Protein AF-A0A935VR56-F1 (afdb_monomer)

Solvent-accessible surface area (backbone atoms only — not comparable to full-atom values): 8494 Å² total; per-residue (Å²): 95,47,77,92,71,52,58,68,60,47,27,50,52,53,47,52,54,52,72,74,42,63,73,90,48,44,64,58,44,40,49,33,45,74,70,77,41,80,40,77,98,46,52,72,66,38,47,79,63,68,95,49,97,62,69,69,60,57,49,73,29,45,48,66,49,43,53,52,47,36,73,72,64,34,65,69,50,54,50,45,51,50,40,39,74,72,67,76,37,53,71,70,56,44,54,53,42,49,79,73,46,59,79,55,66,84,42,87,77,49,51,58,53,49,54,52,48,50,53,44,58,72,66,50,59,69,90,74,39,70,68,50,58,50,52,56,51,57,65,60,73,78,113

Mean predicted aligned error: 12.85 Å

Foldseek 3Di:
DDPDDALVRLLVVVVVLLVVDDLVCLLVQLLCLVVLHHDPSCPVSDDPCRPPPDCPSSCSSNVVSNVVNCVVQNPLVSVLCNCVVVVVDHNVVSVVCVVPPVVVVPDPVVVVVVVVVVVVVVVPPVVPDVVVVVVVVVVVVVD

Structure (mmCIF, N/CA/C/O backbone):
data_AF-A0A935VR56-F1
#
_entry.id   AF-A0A935VR56-F1
#
loop_
_atom_site.group_PDB
_atom_site.id
_atom_site.type_symbol
_atom_site.label_atom_id
_atom_site.label_alt_id
_atom_site.label_comp_id
_atom_site.label_asym_id
_atom_site.label_entity_id
_atom_site.label_seq_id
_atom_site.pdbx_PDB_ins_code
_atom_site.Cartn_x
_atom_site.Cartn_y
_atom_site.Cartn_z
_atom_site.occupancy
_atom_site.B_iso_or_equiv
_atom_site.auth_seq_id
_atom_site.auth_comp_id
_atom_site.auth_asym_id
_atom_site.auth_atom_id
_atom_site.pdbx_PDB_model_num
ATOM 1 N N . MET A 1 1 ? -9.913 9.584 14.867 1.00 59.09 1 MET A N 1
ATOM 2 C CA . MET A 1 1 ? -9.038 8.976 15.893 1.00 59.09 1 MET A CA 1
ATOM 3 C C . MET A 1 1 ? -9.850 7.986 16.699 1.00 59.09 1 MET A C 1
ATOM 5 O O . MET A 1 1 ? -10.836 8.403 17.299 1.00 59.09 1 MET A O 1
ATOM 9 N N . ILE A 1 2 ? -9.457 6.713 16.710 1.00 65.69 2 ILE A N 1
ATOM 10 C CA . ILE A 1 2 ? -10.173 5.670 17.461 1.00 65.69 2 ILE A CA 1
ATOM 11 C C . ILE A 1 2 ? -9.496 5.420 18.810 1.00 65.69 2 ILE A C 1
ATOM 13 O O . ILE A 1 2 ? -8.267 5.468 18.913 1.00 65.69 2 ILE A O 1
ATOM 17 N N . ASP A 1 3 ? -10.311 5.168 19.832 1.00 63.03 3 ASP A N 1
ATOM 18 C CA . ASP A 1 3 ? -9.884 4.736 21.159 1.00 63.03 3 ASP A CA 1
ATOM 19 C C . ASP A 1 3 ? -10.364 3.303 21.428 1.00 63.03 3 ASP A C 1
ATOM 21 O O . ASP A 1 3 ? -11.422 2.905 20.942 1.00 63.03 3 ASP A O 1
ATOM 25 N N . GLY A 1 4 ? -9.588 2.529 22.184 1.00 64.19 4 GLY A N 1
ATOM 26 C CA . GLY A 1 4 ? -10.009 1.215 22.688 1.00 64.19 4 GLY A CA 1
ATOM 27 C C . GLY A 1 4 ? -9.990 0.022 21.720 1.00 64.19 4 GLY A C 1
ATOM 28 O O . GLY A 1 4 ? -10.276 -1.079 22.174 1.00 64.19 4 GLY A O 1
ATOM 29 N N . LEU A 1 5 ? -9.629 0.180 20.439 1.00 73.06 5 LEU A N 1
ATOM 30 C CA . LEU A 1 5 ? -9.412 -0.977 19.554 1.00 73.06 5 LEU A CA 1
ATOM 31 C C . LEU A 1 5 ? -8.037 -1.599 19.789 1.00 73.06 5 LEU A C 1
ATOM 33 O O . LEU A 1 5 ? -7.023 -0.893 19.835 1.00 73.06 5 LEU A O 1
ATOM 37 N N . ASN A 1 6 ? -7.997 -2.927 19.863 1.00 85.94 6 ASN A N 1
ATOM 38 C CA . ASN A 1 6 ? -6.730 -3.649 19.800 1.00 85.94 6 ASN A CA 1
ATOM 39 C C . ASN A 1 6 ? -6.200 -3.708 18.346 1.00 85.94 6 ASN A C 1
ATOM 41 O O . ASN A 1 6 ? -6.922 -3.424 17.386 1.00 85.94 6 ASN A O 1
ATOM 45 N N . ASN A 1 7 ? -4.924 -4.071 18.174 1.00 86.38 7 ASN A N 1
ATOM 46 C CA . ASN A 1 7 ? -4.270 -4.091 16.857 1.00 86.38 7 ASN A CA 1
ATOM 47 C C . ASN A 1 7 ? -4.979 -5.019 15.856 1.00 86.38 7 ASN A C 1
ATOM 49 O O . ASN A 1 7 ? -5.089 -4.684 14.677 1.00 86.38 7 ASN A O 1
ATOM 53 N N . PHE A 1 8 ? -5.496 -6.156 16.325 1.00 89.44 8 PHE A N 1
ATOM 54 C CA . PHE A 1 8 ? -6.194 -7.127 15.486 1.00 89.44 8 PHE A CA 1
ATOM 55 C C . PHE A 1 8 ? -7.511 -6.566 14.934 1.00 89.44 8 PHE A C 1
ATOM 57 O O . PHE A 1 8 ? -7.767 -6.638 13.732 1.00 89.44 8 PHE A O 1
ATOM 64 N N . GLU A 1 9 ? -8.330 -5.950 15.787 1.00 92.00 9 GLU A N 1
ATOM 65 C CA . GLU A 1 9 ? -9.594 -5.330 15.376 1.00 92.00 9 GLU A CA 1
ATOM 66 C C . GLU A 1 9 ? -9.370 -4.163 14.418 1.00 92.00 9 GLU A C 1
ATOM 68 O O . GLU A 1 9 ? -10.107 -4.011 13.441 1.00 92.00 9 GLU A O 1
ATOM 73 N N . LEU A 1 10 ? -8.344 -3.348 14.677 1.00 90.94 10 LEU A N 1
ATOM 74 C CA . LEU A 1 10 ? -7.965 -2.269 13.776 1.00 90.94 10 LEU A CA 1
ATOM 75 C C . LEU A 1 10 ? -7.556 -2.826 12.409 1.00 90.94 10 LEU A C 1
ATOM 77 O O . LEU A 1 10 ? -8.097 -2.389 11.397 1.00 90.94 10 LEU A O 1
ATOM 81 N N . SER A 1 11 ? -6.667 -3.821 12.374 1.00 92.44 11 SER A N 1
ATOM 82 C CA . SER A 1 11 ? -6.229 -4.448 11.123 1.00 92.44 11 SER A CA 1
ATOM 83 C C . SER A 1 11 ? -7.403 -5.031 10.330 1.00 92.44 11 SER A C 1
ATOM 85 O O . SER A 1 11 ? -7.511 -4.799 9.126 1.00 92.44 11 SER A O 1
ATOM 87 N N . LYS A 1 12 ? -8.358 -5.690 11.004 1.00 94.69 12 LYS A N 1
ATOM 88 C CA . LYS A 1 12 ? -9.586 -6.194 10.372 1.00 94.69 12 LYS A CA 1
ATOM 89 C C . LYS A 1 12 ? -10.399 -5.074 9.715 1.00 94.69 12 LYS A C 1
ATOM 91 O O . LYS A 1 12 ? -10.775 -5.210 8.555 1.00 94.69 12 LYS A O 1
ATOM 96 N N . LYS A 1 13 ? -10.620 -3.954 10.412 1.00 95.25 13 LYS A N 1
ATOM 97 C CA . LYS A 1 13 ? -11.353 -2.801 9.857 1.00 95.25 13 LYS A CA 1
ATOM 98 C C . LYS A 1 13 ? -10.633 -2.162 8.671 1.00 95.25 13 LYS A C 1
ATOM 100 O O . LYS A 1 13 ? -11.275 -1.793 7.690 1.00 95.25 13 LYS A O 1
ATOM 105 N N . LEU A 1 14 ? -9.305 -2.041 8.739 1.00 94.81 14 LEU A N 1
ATOM 106 C CA . LEU A 1 14 ? -8.509 -1.553 7.611 1.00 94.81 14 LEU A CA 1
ATOM 107 C C . LEU A 1 14 ? -8.627 -2.508 6.409 1.00 94.81 14 LEU A C 1
ATOM 109 O O . LEU A 1 14 ? -8.812 -2.066 5.280 1.00 94.81 14 LEU A O 1
ATOM 113 N N . MET A 1 15 ? -8.589 -3.820 6.640 1.00 96.38 15 MET A N 1
ATOM 114 C CA . MET A 1 15 ? -8.774 -4.826 5.592 1.00 96.38 15 MET A CA 1
ATOM 115 C C . MET A 1 15 ? -10.170 -4.786 4.958 1.00 96.38 15 MET A C 1
ATOM 117 O O . MET A 1 15 ? -10.290 -4.892 3.739 1.00 96.38 15 MET A O 1
ATOM 121 N N . GLU A 1 16 ? -11.224 -4.610 5.755 1.00 96.88 16 GLU A N 1
ATOM 122 C CA . GLU A 1 16 ? -12.595 -4.423 5.260 1.00 96.88 16 GLU A CA 1
ATOM 123 C C . GLU A 1 16 ? -12.685 -3.181 4.362 1.00 96.88 16 GLU A C 1
ATOM 125 O O . GLU A 1 16 ? -13.090 -3.290 3.204 1.00 96.88 16 GLU A O 1
ATOM 130 N N . ARG A 1 17 ? -12.180 -2.031 4.831 1.00 95.88 17 ARG A N 1
ATOM 131 C CA . ARG A 1 17 ? -12.165 -0.783 4.051 1.00 95.88 17 ARG A CA 1
ATOM 132 C C . ARG A 1 17 ? -11.321 -0.893 2.776 1.00 95.88 17 ARG A C 1
ATOM 134 O O . ARG A 1 17 ? -11.691 -0.323 1.749 1.00 95.88 17 ARG A O 1
ATOM 141 N N . LEU A 1 18 ? -10.208 -1.633 2.801 1.00 96.69 18 LEU A N 1
ATOM 142 C CA . LEU A 1 18 ? -9.428 -1.928 1.594 1.00 96.69 18 LEU A CA 1
ATOM 143 C C . LEU A 1 18 ? -10.285 -2.680 0.566 1.00 96.69 18 LEU A C 1
ATOM 145 O O . LEU A 1 18 ? -10.317 -2.285 -0.597 1.00 96.69 18 LEU A O 1
ATOM 149 N N . ASN A 1 19 ? -11.003 -3.722 0.995 1.00 96.12 19 ASN A N 1
ATOM 150 C CA . ASN A 1 19 ? -11.846 -4.537 0.115 1.00 96.12 19 ASN A CA 1
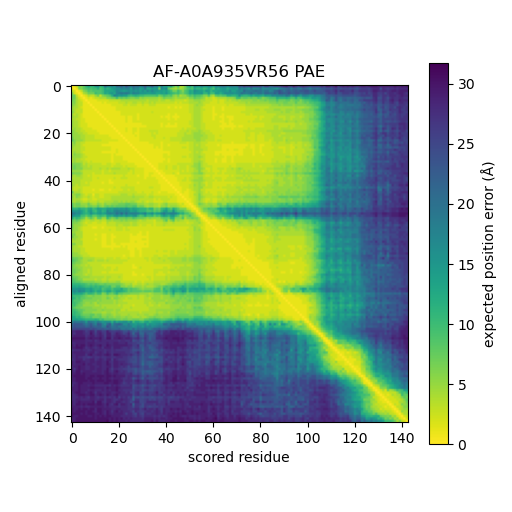ATOM 151 C C . ASN A 1 19 ? -13.041 -3.762 -0.470 1.00 96.12 19 ASN A C 1
ATOM 153 O O . ASN A 1 19 ? -13.485 -4.076 -1.572 1.00 96.12 19 ASN A O 1
ATOM 157 N N . GLU A 1 20 ? -13.536 -2.744 0.234 1.00 96.81 20 GLU A N 1
ATOM 158 C CA . GLU A 1 20 ? -14.564 -1.814 -0.258 1.00 96.81 20 GLU A CA 1
ATOM 159 C C . GLU A 1 20 ? -14.001 -0.754 -1.220 1.00 96.81 20 GLU A C 1
ATOM 161 O O . GLU A 1 20 ? -14.733 -0.159 -2.015 1.00 96.81 20 GLU A O 1
ATOM 166 N N . THR A 1 21 ? -12.692 -0.500 -1.164 1.00 93.94 21 THR A N 1
ATOM 167 C CA . THR A 1 21 ? -12.026 0.488 -2.013 1.00 93.94 21 THR A CA 1
ATOM 168 C C . THR A 1 21 ? -11.758 -0.086 -3.404 1.00 93.94 21 THR A C 1
ATOM 170 O O . THR A 1 21 ? -11.370 -1.244 -3.561 1.00 93.94 21 THR A O 1
ATOM 173 N N . LYS A 1 22 ? -11.894 0.750 -4.444 1.00 91.31 22 LYS A N 1
ATOM 174 C CA . LYS A 1 22 ? -11.538 0.382 -5.823 1.00 91.31 22 LYS A CA 1
ATOM 175 C C . LYS A 1 22 ? -10.106 -0.158 -5.892 1.00 91.31 22 LYS A C 1
ATOM 177 O O . LYS A 1 22 ? -9.177 0.489 -5.412 1.00 91.31 22 LYS A O 1
ATOM 182 N N . LYS A 1 23 ? -9.922 -1.295 -6.572 1.00 92.56 23 LYS A N 1
ATOM 183 C CA . LYS A 1 23 ? -8.608 -1.946 -6.735 1.00 92.56 23 LYS A CA 1
ATOM 184 C C . LYS A 1 23 ? -7.525 -1.027 -7.311 1.00 92.56 23 LYS A C 1
ATOM 186 O O . LYS A 1 23 ? -6.368 -1.172 -6.938 1.00 92.56 23 LYS A O 1
ATOM 191 N N . SER A 1 24 ? -7.888 -0.060 -8.160 1.00 90.75 24 SER A N 1
ATOM 192 C CA . SER A 1 24 ? -6.951 0.931 -8.718 1.00 90.75 24 SER A CA 1
ATOM 193 C C . SER A 1 24 ? -6.213 1.752 -7.652 1.00 90.75 24 SER A C 1
ATOM 195 O O . SER A 1 24 ? -5.128 2.254 -7.911 1.00 90.75 24 SER A O 1
ATOM 197 N N . GLU A 1 25 ? -6.773 1.867 -6.446 1.00 92.00 25 GLU A N 1
ATOM 198 C CA . GLU A 1 25 ? -6.188 2.637 -5.345 1.00 92.00 25 GLU A CA 1
ATOM 199 C C . GLU A 1 25 ? -5.275 1.807 -4.438 1.00 92.00 25 GLU A C 1
ATOM 201 O O . GLU A 1 25 ? -4.577 2.362 -3.589 1.00 92.00 25 GLU A O 1
ATOM 206 N N . TRP A 1 26 ? -5.280 0.481 -4.572 1.00 93.06 26 TRP A N 1
ATOM 207 C CA . TRP A 1 26 ? -4.655 -0.411 -3.594 1.00 93.06 26 TRP A CA 1
ATOM 208 C C . TRP A 1 26 ? -3.135 -0.256 -3.531 1.00 93.06 26 TRP A C 1
ATOM 210 O O . TRP A 1 26 ? -2.582 -0.230 -2.434 1.00 93.06 26 TRP A O 1
ATOM 220 N N . LEU A 1 27 ? -2.464 -0.096 -4.676 1.00 89.12 27 LEU A N 1
ATOM 221 C CA . LEU A 1 27 ? -1.015 0.141 -4.723 1.00 89.12 27 LEU A CA 1
ATOM 222 C C . LEU A 1 27 ? -0.639 1.459 -4.036 1.00 89.12 27 LEU A C 1
ATOM 224 O O . LEU A 1 27 ? 0.311 1.497 -3.257 1.00 89.12 27 LEU A O 1
ATOM 228 N N . ARG A 1 28 ? -1.437 2.516 -4.242 1.00 91.06 28 ARG A N 1
ATOM 229 C CA . ARG A 1 28 ? -1.260 3.808 -3.568 1.00 91.06 28 ARG A CA 1
ATOM 230 C C . ARG A 1 28 ? -1.418 3.670 -2.057 1.00 91.06 28 ARG A C 1
ATOM 232 O O . ARG A 1 28 ? -0.561 4.133 -1.315 1.00 91.06 28 ARG A O 1
ATOM 239 N N . ILE A 1 29 ? -2.476 2.990 -1.615 1.00 92.44 29 ILE A N 1
ATOM 240 C CA . ILE A 1 29 ? -2.757 2.725 -0.196 1.00 92.44 29 ILE A CA 1
ATOM 241 C C . ILE A 1 29 ? -1.617 1.937 0.454 1.00 92.44 29 ILE A C 1
ATOM 243 O O . ILE A 1 29 ? -1.119 2.337 1.505 1.00 92.44 29 ILE A O 1
ATOM 247 N N . ALA A 1 30 ? -1.184 0.841 -0.173 1.00 91.25 30 ALA A N 1
ATOM 248 C CA . ALA A 1 30 ? -0.090 0.024 0.335 1.00 91.25 30 ALA A CA 1
ATOM 249 C C . ALA A 1 30 ? 1.221 0.813 0.398 1.00 91.25 30 ALA A C 1
ATOM 251 O O . ALA A 1 30 ? 1.924 0.722 1.398 1.00 91.25 30 ALA A O 1
ATOM 252 N N . ASN A 1 31 ? 1.525 1.622 -0.622 1.00 87.00 31 ASN A N 1
ATOM 253 C CA . ASN A 1 31 ? 2.712 2.472 -0.633 1.00 87.00 31 ASN A CA 1
ATOM 254 C C . ASN A 1 31 ? 2.686 3.512 0.500 1.00 87.00 31 ASN A C 1
ATOM 256 O O . ASN A 1 31 ? 3.689 3.677 1.185 1.00 87.00 31 ASN A O 1
ATOM 260 N N . THR A 1 32 ? 1.544 4.161 0.755 1.00 87.50 32 THR A N 1
ATOM 261 C CA . THR A 1 32 ? 1.392 5.099 1.881 1.00 87.50 32 THR A CA 1
ATOM 262 C C . THR A 1 32 ? 1.616 4.408 3.228 1.00 87.50 32 THR A C 1
ATOM 264 O O . THR A 1 32 ? 2.404 4.894 4.037 1.00 87.50 32 THR A O 1
ATOM 267 N N . PHE A 1 33 ? 1.004 3.239 3.452 1.00 87.88 33 PHE A N 1
ATOM 268 C CA . PHE A 1 33 ? 1.242 2.470 4.678 1.00 87.88 33 PHE A CA 1
ATOM 269 C C . PHE A 1 33 ? 2.702 2.024 4.819 1.00 87.88 33 PHE A C 1
ATOM 271 O O . PHE A 1 33 ? 3.256 2.102 5.913 1.00 87.88 33 PHE A O 1
ATOM 278 N N . ASN A 1 34 ? 3.341 1.600 3.726 1.00 83.25 34 ASN A N 1
ATOM 279 C CA . ASN A 1 34 ? 4.745 1.188 3.718 1.00 83.25 34 ASN A CA 1
ATOM 280 C C . ASN A 1 34 ? 5.710 2.356 4.012 1.00 83.25 34 ASN A C 1
ATOM 282 O O . ASN A 1 34 ? 6.804 2.139 4.524 1.00 83.25 34 ASN A O 1
ATOM 286 N N . SER A 1 35 ? 5.280 3.594 3.754 1.00 80.12 35 SER A N 1
ATOM 287 C CA . SER A 1 35 ? 5.964 4.827 4.168 1.00 80.12 35 SER A CA 1
ATOM 288 C C . SER A 1 35 ? 5.646 5.255 5.609 1.00 80.12 35 SER A C 1
ATOM 290 O O . SER A 1 35 ? 6.005 6.359 6.008 1.00 80.12 35 SER A O 1
ATOM 292 N N . TRP A 1 36 ? 4.985 4.404 6.405 1.00 80.62 36 TRP A N 1
ATOM 293 C CA . TRP A 1 36 ? 4.541 4.685 7.781 1.00 80.62 36 TRP A CA 1
ATOM 294 C C . TRP A 1 36 ? 3.531 5.834 7.905 1.00 80.62 36 TRP A C 1
ATOM 296 O O . TRP A 1 36 ? 3.307 6.387 8.987 1.00 80.62 36 TRP A O 1
ATOM 306 N N . GLU A 1 37 ? 2.861 6.156 6.805 1.00 84.00 37 GLU A N 1
ATOM 307 C CA . GLU A 1 37 ? 1.800 7.148 6.744 1.00 84.00 37 GLU A CA 1
ATOM 308 C C . GLU A 1 37 ? 0.426 6.467 6.746 1.00 84.00 37 GLU A C 1
ATOM 310 O O . GLU A 1 37 ? 0.283 5.280 6.448 1.00 84.00 37 GLU A O 1
ATOM 315 N N . PHE A 1 38 ? -0.615 7.226 7.087 1.00 82.44 38 PHE A N 1
ATOM 316 C CA . PHE A 1 38 ? -1.991 6.766 6.919 1.00 82.44 38 PHE A CA 1
ATOM 317 C C . PHE A 1 38 ? -2.538 7.281 5.585 1.00 82.44 38 PHE A C 1
ATOM 319 O O . PHE A 1 38 ? -2.382 8.464 5.294 1.00 82.44 38 PHE A O 1
ATOM 326 N N . PRO A 1 39 ? -3.212 6.460 4.767 1.00 86.81 39 PRO A N 1
ATOM 327 C CA . PRO A 1 39 ? -3.909 6.958 3.591 1.00 86.81 39 PRO A CA 1
ATOM 328 C C . PRO A 1 39 ? -5.164 7.747 3.984 1.00 86.81 39 PRO A C 1
ATOM 330 O O . PRO A 1 39 ? -5.880 7.378 4.916 1.00 86.81 39 PRO A O 1
ATOM 333 N N . ILE A 1 40 ? -5.470 8.804 3.224 1.00 85.00 40 ILE A N 1
ATOM 334 C CA . ILE A 1 40 ? -6.598 9.724 3.480 1.00 85.00 40 ILE A CA 1
ATOM 335 C C . ILE A 1 40 ? -7.933 8.982 3.638 1.00 85.00 40 ILE A C 1
ATOM 337 O O . ILE A 1 40 ? -8.725 9.308 4.520 1.00 85.00 40 ILE A O 1
ATOM 341 N N . SER A 1 41 ? -8.170 7.942 2.834 1.00 84.31 41 SER A N 1
ATOM 342 C CA . SER A 1 41 ? -9.387 7.115 2.887 1.00 84.31 41 SER A CA 1
ATOM 343 C C . SER A 1 41 ? -9.555 6.297 4.179 1.00 84.31 41 SER A C 1
ATOM 345 O O . SER A 1 41 ? -10.593 5.658 4.361 1.00 84.31 41 SER A O 1
ATOM 347 N N . PHE A 1 42 ? -8.556 6.325 5.066 1.00 89.12 42 PHE A N 1
ATOM 348 C CA . PHE A 1 42 ? -8.510 5.624 6.349 1.00 89.12 42 PHE A CA 1
ATOM 349 C C . PHE A 1 42 ? -8.308 6.582 7.535 1.00 89.12 42 PHE A C 1
ATOM 351 O O . PHE A 1 42 ? -8.048 6.127 8.649 1.00 89.12 42 PHE A O 1
ATOM 358 N N . TYR A 1 43 ? -8.396 7.905 7.341 1.00 88.12 43 TYR A N 1
ATOM 359 C CA . TYR A 1 43 ? -8.152 8.887 8.410 1.00 88.12 43 TYR A CA 1
ATOM 360 C C . TYR A 1 43 ? -9.102 8.747 9.609 1.00 88.12 43 TYR A C 1
ATOM 362 O O . TYR A 1 43 ? -8.718 9.031 10.750 1.00 88.12 43 TYR A O 1
ATOM 370 N N . ASP A 1 44 ? -10.320 8.248 9.386 1.00 84.12 44 ASP A N 1
ATOM 371 C CA . ASP A 1 44 ? -11.265 7.902 10.450 1.00 84.12 44 ASP A CA 1
ATOM 372 C C . ASP A 1 44 ? -10.723 6.797 11.370 1.00 84.12 44 ASP A C 1
ATOM 374 O O . ASP A 1 44 ? -11.017 6.793 12.570 1.00 84.12 44 ASP A O 1
ATOM 378 N N . LEU A 1 45 ? -9.859 5.930 10.834 1.00 87.62 45 LEU A N 1
ATOM 379 C CA . LEU A 1 45 ? -9.304 4.757 11.497 1.00 87.62 45 LEU A CA 1
ATOM 380 C C . LEU A 1 45 ? -7.928 4.977 12.146 1.00 87.62 45 LEU A C 1
ATOM 382 O O . LEU A 1 45 ? -7.384 4.044 12.733 1.00 87.62 45 LEU A O 1
ATOM 386 N N . ILE A 1 46 ? -7.372 6.195 12.106 1.00 88.00 46 ILE A N 1
ATOM 387 C CA . ILE A 1 46 ? -6.065 6.485 12.719 1.00 88.00 46 ILE A CA 1
ATOM 388 C C . ILE A 1 46 ? -6.120 6.213 14.235 1.00 88.00 46 ILE A C 1
ATOM 390 O O . ILE A 1 46 ? -6.918 6.849 14.945 1.00 88.00 46 ILE A O 1
ATOM 394 N N . PRO A 1 47 ? -5.274 5.315 14.775 1.00 84.12 47 PRO A N 1
ATOM 395 C CA . PRO A 1 47 ? -5.215 5.081 16.210 1.00 84.12 47 PRO A CA 1
ATOM 396 C C . PRO A 1 47 ? -4.458 6.209 16.922 1.00 84.12 47 PRO A C 1
ATOM 398 O O . PRO A 1 47 ? -3.490 6.757 16.399 1.00 84.12 47 PRO A O 1
ATOM 401 N N . LYS A 1 48 ? -4.832 6.518 18.171 1.00 83.50 48 LYS A N 1
ATOM 402 C CA . LYS A 1 48 ? -4.180 7.568 18.993 1.00 83.50 48 LYS A CA 1
ATOM 403 C C . LYS A 1 48 ? -2.681 7.349 19.245 1.00 83.50 48 LYS A C 1
ATOM 405 O O . LYS A 1 48 ? -2.003 8.249 19.748 1.00 83.50 48 LYS A O 1
ATOM 410 N N . TRP A 1 49 ? -2.183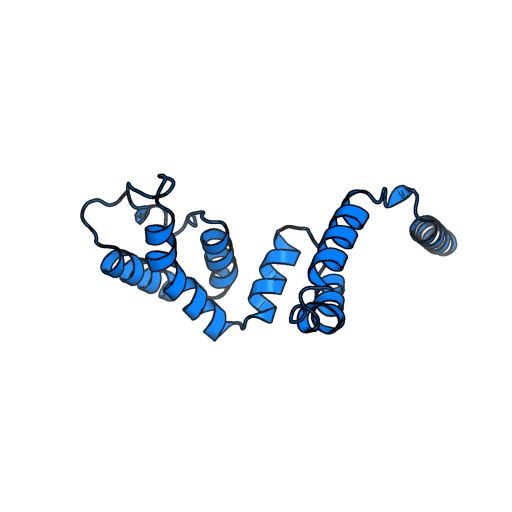 6.138 19.013 1.00 81.75 49 TRP A N 1
ATOM 411 C CA . TRP A 1 49 ? -0.774 5.788 19.160 1.00 81.75 49 TRP A CA 1
ATOM 412 C C . TRP A 1 49 ? 0.016 5.877 17.849 1.00 81.75 49 TRP A C 1
ATOM 414 O O . TRP A 1 49 ? 1.238 5.758 17.895 1.00 81.75 49 TRP A O 1
ATOM 424 N N . TRP A 1 50 ? -0.634 6.107 16.702 1.00 79.81 50 TRP A N 1
ATOM 425 C CA . TRP A 1 50 ? 0.064 6.274 15.427 1.00 79.81 50 TRP A CA 1
ATOM 426 C C . TRP A 1 50 ? 1.038 7.458 15.487 1.00 79.81 50 TRP A C 1
ATOM 428 O O . TRP A 1 50 ? 0.714 8.496 16.063 1.00 79.81 50 TRP A O 1
ATOM 438 N N . GLY A 1 51 ? 2.240 7.296 14.931 1.00 72.69 51 GLY A N 1
ATOM 439 C CA . GLY A 1 51 ? 3.298 8.315 14.973 1.00 72.69 51 GLY A CA 1
ATOM 440 C C . GLY A 1 51 ? 3.985 8.494 16.335 1.00 72.69 51 GLY A C 1
ATOM 441 O O . GLY A 1 51 ? 4.886 9.322 16.452 1.00 72.69 51 GLY A O 1
ATOM 442 N N . LYS A 1 52 ? 3.604 7.729 17.370 1.00 75.38 52 LYS A N 1
ATOM 443 C CA . LYS A 1 52 ? 4.317 7.719 18.657 1.00 75.38 52 LYS A CA 1
ATOM 444 C C . LYS A 1 52 ? 5.469 6.702 18.638 1.00 75.38 52 LYS A C 1
ATOM 446 O O . LYS A 1 52 ? 5.353 5.674 17.968 1.00 75.38 52 LYS A O 1
ATOM 451 N N . PRO A 1 53 ? 6.557 6.936 19.396 1.00 59.47 53 PRO A N 1
ATOM 452 C CA . PRO A 1 53 ? 7.662 5.984 19.515 1.00 59.47 53 PRO A CA 1
ATOM 453 C C . PRO A 1 53 ? 7.161 4.609 19.997 1.00 59.47 53 PRO A C 1
ATOM 455 O O . PRO A 1 53 ? 6.538 4.516 21.054 1.00 59.47 53 PRO A O 1
ATOM 458 N N . GLY A 1 54 ? 7.391 3.551 19.209 1.00 60.12 54 GLY A N 1
ATOM 459 C CA . GLY A 1 54 ? 6.879 2.197 19.487 1.00 60.12 54 GLY A CA 1
ATOM 460 C C . GLY A 1 54 ? 6.522 1.385 18.234 1.00 60.12 54 GLY A C 1
ATOM 461 O O . GLY A 1 54 ? 5.458 0.769 18.182 1.00 60.12 54 GLY A O 1
ATOM 462 N N . MET A 1 55 ? 7.405 1.405 17.227 1.00 54.81 55 MET A N 1
ATOM 463 C CA . MET A 1 55 ? 7.160 1.012 15.824 1.00 54.81 55 MET A CA 1
ATOM 464 C C . MET A 1 55 ? 6.597 -0.405 15.595 1.00 54.81 55 MET A C 1
ATOM 466 O O . MET A 1 55 ? 5.962 -0.644 14.570 1.00 54.81 55 MET A O 1
ATOM 470 N N . ASN A 1 56 ? 6.728 -1.326 16.555 1.00 63.84 56 ASN A N 1
ATOM 471 C CA . ASN A 1 56 ? 6.252 -2.708 16.402 1.00 63.84 56 ASN A CA 1
ATOM 472 C C . ASN A 1 56 ? 4.725 -2.805 16.222 1.00 63.84 56 ASN A C 1
ATOM 474 O O . ASN A 1 56 ? 4.251 -3.637 15.454 1.00 63.84 56 ASN A O 1
ATOM 478 N N . LYS A 1 57 ? 3.951 -1.911 16.855 1.00 72.31 57 LYS A N 1
ATOM 479 C CA . LYS A 1 57 ? 2.477 -1.941 16.780 1.00 72.31 57 LYS A CA 1
ATOM 480 C C . LYS A 1 57 ? 1.936 -1.532 15.412 1.00 72.31 57 LYS A C 1
ATOM 482 O O . LYS A 1 57 ? 0.893 -2.022 14.997 1.00 72.31 57 LYS A O 1
ATOM 487 N N . ALA A 1 58 ? 2.629 -0.626 14.721 1.00 76.81 58 ALA A N 1
ATOM 488 C CA . ALA A 1 58 ? 2.212 -0.169 13.401 1.00 76.81 58 ALA A CA 1
ATOM 489 C C . ALA A 1 58 ? 2.368 -1.288 12.362 1.00 76.81 58 ALA A C 1
ATOM 491 O O . ALA A 1 58 ? 1.445 -1.513 11.585 1.00 76.81 58 ALA A O 1
ATOM 492 N N . SER A 1 59 ? 3.483 -2.029 12.422 1.00 83.25 59 SER A N 1
ATOM 493 C CA . SER A 1 59 ? 3.762 -3.163 11.532 1.00 83.25 59 SER A CA 1
ATOM 494 C C . SER A 1 59 ? 2.674 -4.239 11.619 1.00 83.25 59 SER A C 1
ATOM 496 O O . SER A 1 59 ? 2.050 -4.563 10.615 1.00 83.25 59 SER A O 1
ATOM 498 N N . GLU A 1 60 ? 2.337 -4.694 12.834 1.00 85.31 60 GLU A N 1
ATOM 499 C CA . GLU A 1 60 ? 1.284 -5.703 13.067 1.00 85.31 60 GLU A CA 1
ATOM 500 C C . GLU A 1 60 ? -0.067 -5.333 12.440 1.00 85.31 60 GLU A C 1
ATOM 502 O O . GLU A 1 60 ? -0.821 -6.200 11.998 1.00 85.31 60 GLU A O 1
ATOM 507 N N . VAL A 1 61 ? -0.381 -4.037 12.403 1.00 88.88 61 VAL A N 1
ATOM 508 C CA . VAL A 1 61 ? -1.642 -3.528 11.867 1.00 88.88 61 VAL A CA 1
ATOM 509 C C . VAL A 1 61 ? -1.628 -3.484 10.337 1.00 88.88 61 VAL A C 1
ATOM 511 O O . VAL A 1 61 ? -2.635 -3.848 9.721 1.00 88.88 61 VAL A O 1
ATOM 514 N N . ILE A 1 62 ? -0.517 -3.055 9.725 1.00 89.31 62 ILE A N 1
ATOM 515 C CA . ILE A 1 62 ? -0.431 -2.807 8.276 1.00 89.31 62 ILE A CA 1
ATOM 516 C C . ILE A 1 62 ? 0.060 -4.004 7.459 1.00 89.31 62 ILE A C 1
ATOM 518 O O . ILE A 1 62 ? -0.313 -4.111 6.291 1.00 89.31 62 ILE A O 1
ATOM 522 N N . THR A 1 63 ? 0.850 -4.920 8.031 1.00 91.06 63 THR A N 1
ATOM 523 C CA . THR A 1 63 ? 1.387 -6.087 7.307 1.00 91.06 63 THR A CA 1
ATOM 524 C C . THR A 1 63 ? 0.296 -6.891 6.590 1.00 91.06 63 THR A C 1
ATOM 526 O O . THR A 1 63 ? 0.462 -7.147 5.399 1.00 91.06 63 THR A O 1
ATOM 529 N N . PRO A 1 64 ? -0.869 -7.199 7.202 1.00 92.25 64 PRO A N 1
ATOM 530 C CA . PRO A 1 64 ? -1.935 -7.928 6.505 1.00 92.25 64 PRO A CA 1
ATOM 531 C C . PRO A 1 64 ? -2.465 -7.217 5.249 1.00 92.25 64 PRO A C 1
ATOM 533 O O . PRO A 1 64 ? -2.849 -7.871 4.276 1.00 92.25 64 PRO A O 1
ATOM 536 N N . ILE A 1 65 ? -2.463 -5.881 5.259 1.00 94.25 65 ILE A N 1
ATOM 537 C CA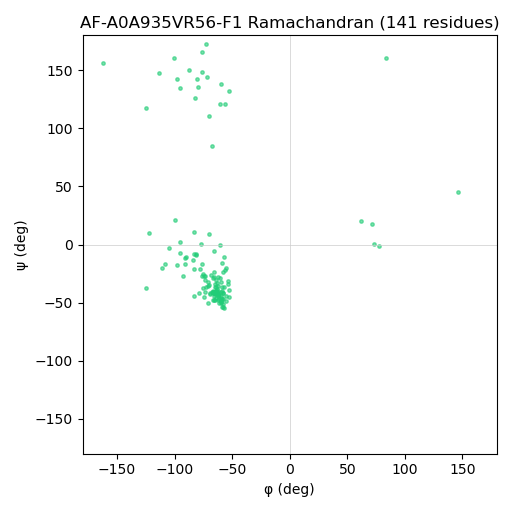 . ILE A 1 65 ? -2.885 -5.028 4.140 1.00 94.25 65 ILE A CA 1
ATOM 538 C C . ILE A 1 65 ? -1.849 -5.123 3.023 1.00 94.25 65 ILE A C 1
ATOM 540 O O . ILE A 1 65 ? -2.198 -5.416 1.879 1.00 94.25 65 ILE A O 1
ATOM 544 N N . ILE A 1 66 ? -0.571 -4.938 3.368 1.00 91.94 66 ILE A N 1
ATOM 545 C CA . ILE A 1 66 ? 0.554 -5.042 2.433 1.00 91.94 66 ILE A CA 1
ATOM 546 C C . ILE A 1 66 ? 0.567 -6.433 1.787 1.00 91.94 66 ILE A C 1
ATOM 548 O O . ILE A 1 66 ? 0.600 -6.534 0.563 1.00 91.94 66 ILE A O 1
ATOM 552 N N . ASP A 1 67 ? 0.416 -7.502 2.571 1.00 93.00 67 ASP A N 1
ATOM 553 C CA . ASP A 1 67 ? 0.382 -8.883 2.077 1.00 93.00 67 ASP A CA 1
ATOM 554 C C . ASP A 1 67 ? -0.830 -9.168 1.185 1.00 93.00 67 ASP A C 1
ATOM 556 O O . ASP A 1 67 ? -0.758 -9.959 0.238 1.00 93.00 67 ASP A O 1
ATOM 560 N N . ARG A 1 68 ? -1.983 -8.549 1.464 1.00 95.44 68 ARG A N 1
ATOM 561 C CA . ARG A 1 68 ? -3.157 -8.672 0.592 1.00 95.44 68 ARG A CA 1
ATOM 562 C C . ARG A 1 68 ? -2.905 -8.040 -0.771 1.00 95.44 68 ARG A C 1
ATOM 564 O O . ARG A 1 68 ? -3.270 -8.660 -1.772 1.00 95.44 68 ARG A O 1
ATOM 571 N N . VAL A 1 69 ? -2.300 -6.853 -0.802 1.00 91.00 69 VAL A N 1
ATOM 572 C CA . VAL A 1 69 ? -1.962 -6.137 -2.041 1.00 91.00 69 VAL A CA 1
ATOM 573 C C . VAL A 1 69 ? -0.839 -6.860 -2.789 1.00 91.00 69 VAL A C 1
ATOM 575 O O . VAL A 1 69 ? -0.967 -7.085 -3.990 1.00 91.00 69 VAL A O 1
ATOM 578 N N . LYS A 1 70 ? 0.188 -7.352 -2.084 1.00 90.88 70 LYS A N 1
ATOM 579 C CA . LYS A 1 70 ? 1.276 -8.164 -2.656 1.00 90.88 70 LYS A CA 1
ATOM 580 C C . LYS A 1 70 ? 0.755 -9.430 -3.331 1.00 90.88 70 LYS A C 1
ATOM 582 O O . LYS A 1 70 ? 1.203 -9.760 -4.421 1.00 9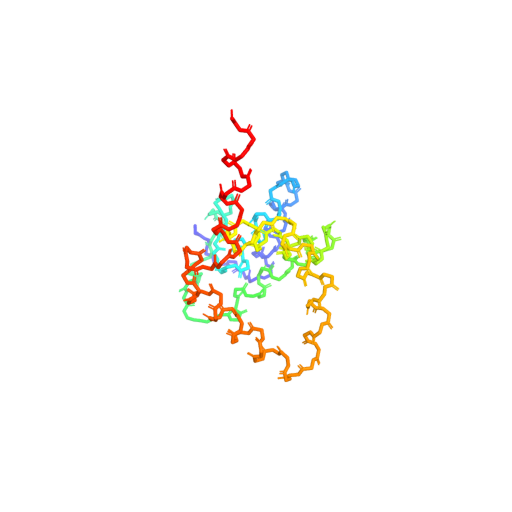0.88 70 LYS A O 1
ATOM 587 N N . ARG A 1 71 ? -0.220 -10.119 -2.729 1.00 92.94 71 ARG A N 1
ATOM 588 C CA . ARG A 1 71 ? -0.868 -11.289 -3.350 1.00 92.94 71 ARG A CA 1
ATOM 589 C C . ARG A 1 71 ? -1.691 -10.950 -4.592 1.00 92.94 71 ARG A C 1
ATOM 591 O O . ARG A 1 71 ? -1.859 -11.814 -5.440 1.00 92.94 71 ARG A O 1
ATOM 598 N N . GLU A 1 72 ? -2.230 -9.737 -4.677 1.00 92.38 72 GLU A N 1
ATOM 599 C CA . GLU A 1 72 ? -3.079 -9.313 -5.796 1.00 92.38 72 GLU A CA 1
ATOM 600 C C . GLU A 1 72 ? -2.259 -8.829 -7.002 1.00 92.38 72 GLU A C 1
ATOM 602 O O . GLU A 1 72 ? -2.570 -9.198 -8.128 1.00 92.38 72 GLU A O 1
ATOM 607 N N . PHE A 1 73 ? -1.220 -8.018 -6.772 1.00 87.38 73 PHE A N 1
ATOM 608 C CA . PHE A 1 73 ? -0.444 -7.362 -7.837 1.00 87.38 73 PHE A CA 1
ATOM 609 C C . PHE A 1 73 ? 0.965 -7.936 -8.026 1.00 87.38 73 PHE A C 1
ATOM 611 O O . PHE A 1 73 ? 1.590 -7.719 -9.060 1.00 87.38 73 PHE A O 1
ATOM 618 N N . GLY A 1 74 ? 1.477 -8.679 -7.045 1.00 84.50 74 GLY A N 1
ATOM 619 C CA . GLY A 1 74 ? 2.847 -9.177 -7.040 1.00 84.50 74 GLY A CA 1
ATOM 620 C C . GLY A 1 74 ? 3.867 -8.162 -6.517 1.00 84.50 74 GLY A C 1
ATOM 621 O O . GLY A 1 74 ? 3.650 -6.951 -6.480 1.00 84.50 74 GLY A O 1
ATOM 622 N N . GLU A 1 75 ? 5.024 -8.681 -6.107 1.00 83.00 75 GLU A N 1
ATOM 623 C CA . GLU A 1 75 ? 6.117 -7.889 -5.530 1.00 83.00 75 GLU A CA 1
ATOM 624 C C . GLU A 1 75 ? 6.732 -6.902 -6.524 1.00 83.00 75 GLU A C 1
ATOM 626 O O . GLU A 1 75 ? 6.956 -5.743 -6.178 1.00 83.00 75 GLU A O 1
ATOM 631 N N . LYS A 1 76 ? 6.946 -7.344 -7.774 1.00 83.88 76 LYS A N 1
ATOM 632 C CA . LYS A 1 76 ? 7.492 -6.505 -8.851 1.00 83.88 76 LYS A CA 1
ATOM 633 C C . LYS A 1 76 ? 6.647 -5.249 -9.046 1.00 83.88 76 LYS A C 1
ATOM 635 O O . LYS A 1 76 ? 7.195 -4.160 -9.136 1.00 83.88 76 LYS A O 1
ATOM 640 N N . GLU A 1 77 ? 5.324 -5.386 -9.051 1.00 86.94 77 GLU A N 1
ATOM 641 C CA . GLU A 1 77 ? 4.425 -4.263 -9.315 1.00 86.94 77 GLU A CA 1
ATOM 642 C C . GLU A 1 77 ? 4.355 -3.275 -8.148 1.00 86.94 77 GLU A C 1
ATOM 644 O O . GLU A 1 77 ? 4.335 -2.064 -8.357 1.00 86.94 77 GLU A O 1
ATOM 649 N N . MET A 1 78 ? 4.408 -3.768 -6.908 1.00 83.94 78 MET A N 1
ATOM 650 C CA . MET A 1 78 ? 4.526 -2.895 -5.737 1.00 83.94 78 MET A CA 1
ATOM 651 C C . MET A 1 78 ? 5.835 -2.098 -5.751 1.00 83.94 78 MET A C 1
ATOM 653 O O . MET A 1 78 ? 5.829 -0.896 -5.478 1.00 83.94 78 MET A O 1
ATOM 657 N N . LEU A 1 79 ? 6.949 -2.748 -6.106 1.00 84.25 79 LEU A N 1
ATOM 658 C CA . LEU A 1 79 ? 8.252 -2.096 -6.246 1.00 84.25 79 LEU A CA 1
ATOM 659 C C . LEU A 1 79 ? 8.267 -1.091 -7.401 1.00 84.25 79 LEU A C 1
ATOM 661 O O . LEU A 1 79 ? 8.799 0.008 -7.227 1.00 84.25 79 LEU A O 1
ATOM 665 N N . ARG A 1 80 ? 7.663 -1.433 -8.546 1.00 82.88 80 ARG A N 1
ATOM 666 C CA . ARG A 1 80 ? 7.502 -0.527 -9.690 1.00 82.88 80 ARG A CA 1
ATOM 667 C C . ARG A 1 80 ? 6.761 0.718 -9.254 1.00 82.88 80 ARG A C 1
ATOM 669 O O . ARG A 1 80 ? 7.277 1.822 -9.396 1.00 82.88 80 ARG A O 1
ATOM 676 N N . PHE A 1 81 ? 5.583 0.531 -8.660 1.00 85.19 81 PHE A N 1
ATOM 677 C CA . PHE A 1 81 ? 4.749 1.629 -8.205 1.00 85.19 81 PHE A CA 1
ATOM 678 C C . PHE A 1 81 ? 5.521 2.540 -7.250 1.00 85.19 81 PHE A C 1
ATOM 680 O O . PHE A 1 81 ? 5.553 3.747 -7.470 1.00 85.19 81 PHE A O 1
ATOM 687 N N . HIS A 1 82 ? 6.200 1.987 -6.241 1.00 83.38 82 HIS A N 1
ATOM 688 C CA . HIS A 1 82 ? 7.004 2.772 -5.303 1.00 83.38 82 HIS A CA 1
ATOM 689 C C . HIS A 1 82 ? 8.092 3.595 -6.008 1.00 83.38 82 HIS A C 1
ATOM 691 O O . HIS A 1 82 ? 8.159 4.810 -5.828 1.00 83.38 82 HIS A O 1
ATOM 697 N N . ASN A 1 83 ? 8.938 2.963 -6.822 1.00 78.94 83 ASN A N 1
ATOM 698 C CA . ASN A 1 83 ? 10.096 3.632 -7.423 1.00 78.94 83 ASN A CA 1
ATOM 699 C C . ASN A 1 83 ? 9.702 4.647 -8.504 1.00 78.94 83 ASN A C 1
ATOM 701 O O . ASN A 1 83 ? 10.306 5.717 -8.587 1.00 78.94 83 ASN A O 1
ATOM 705 N N . VAL A 1 84 ? 8.655 4.349 -9.275 1.00 77.75 84 VAL A N 1
ATOM 706 C CA . VAL A 1 84 ? 8.154 5.251 -10.315 1.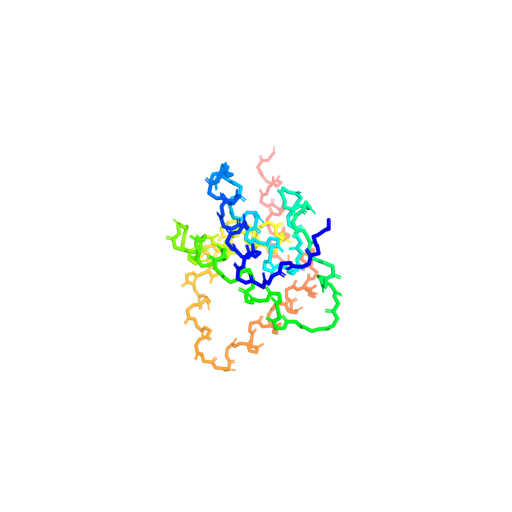00 77.75 84 VAL A CA 1
ATOM 707 C C . VAL A 1 84 ? 7.404 6.433 -9.706 1.00 77.75 84 VAL A C 1
ATOM 709 O O . VAL A 1 84 ? 7.652 7.579 -10.074 1.00 77.75 84 VAL A O 1
ATOM 712 N N . THR A 1 85 ? 6.527 6.205 -8.722 1.00 74.75 85 THR A N 1
ATOM 713 C CA . THR A 1 85 ? 5.740 7.301 -8.118 1.00 74.75 85 THR A CA 1
ATOM 714 C C . THR A 1 85 ? 6.551 8.202 -7.195 1.00 74.75 85 THR A C 1
ATOM 716 O O . THR A 1 85 ? 6.232 9.382 -7.074 1.00 74.75 85 THR A O 1
ATOM 719 N N . THR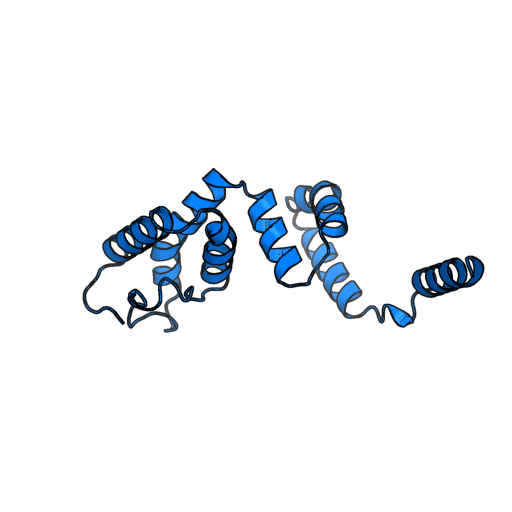 A 1 86 ? 7.621 7.693 -6.578 1.00 69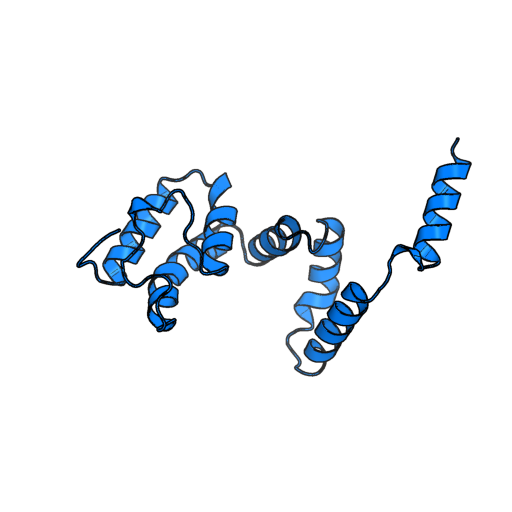.56 86 THR A N 1
ATOM 720 C CA . THR A 1 86 ? 8.565 8.526 -5.812 1.00 69.56 86 THR A CA 1
ATOM 721 C C . THR A 1 86 ? 9.532 9.309 -6.706 1.00 69.56 86 THR A C 1
ATOM 723 O O . THR A 1 86 ? 10.369 10.045 -6.189 1.00 69.56 86 THR A O 1
ATOM 726 N N . GLY A 1 87 ? 9.417 9.174 -8.035 1.00 65.31 87 GLY A N 1
ATOM 727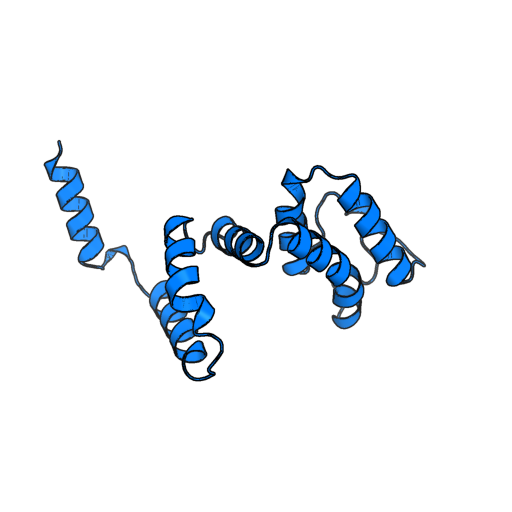 C CA . GLY A 1 87 ? 10.225 9.906 -9.011 1.00 65.31 87 GLY A CA 1
ATOM 728 C C . GLY A 1 87 ? 11.683 9.457 -9.070 1.00 65.31 87 GLY A C 1
ATOM 729 O O . GLY A 1 87 ? 12.523 10.198 -9.570 1.00 65.31 87 GLY A O 1
ATOM 730 N N . ARG A 1 88 ? 12.004 8.267 -8.545 1.00 70.50 88 ARG A N 1
ATOM 731 C CA . ARG A 1 88 ? 13.376 7.737 -8.543 1.00 70.50 88 ARG A CA 1
ATOM 732 C C . ARG A 1 88 ? 13.800 7.201 -9.905 1.00 70.50 88 ARG A C 1
ATOM 734 O O . ARG A 1 88 ? 14.994 7.162 -10.175 1.00 70.50 88 ARG A O 1
ATOM 741 N N . MET A 1 89 ? 12.840 6.748 -10.711 1.00 81.69 89 MET A N 1
ATOM 742 C CA . MET A 1 89 ? 13.071 6.188 -12.042 1.00 81.69 89 MET A CA 1
ATOM 743 C C . MET A 1 89 ? 11.778 6.166 -12.868 1.00 81.69 89 MET A C 1
ATOM 745 O O . MET A 1 89 ? 10.676 6.135 -12.324 1.00 81.69 89 MET A O 1
ATOM 749 N N . SER A 1 90 ? 11.907 6.159 -14.186 1.00 85.25 90 SER A N 1
ATOM 750 C CA . SER A 1 90 ? 10.854 5.859 -15.156 1.00 85.25 90 SER A CA 1
ATOM 751 C C . SER A 1 90 ? 10.510 4.361 -15.182 1.00 85.25 90 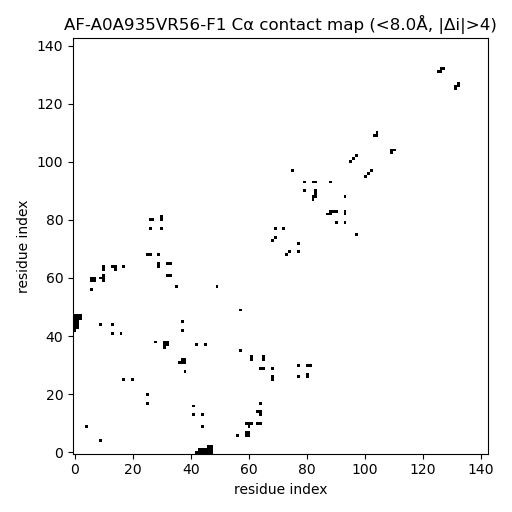SER A C 1
ATOM 753 O O . SER A 1 90 ? 11.175 3.534 -14.555 1.00 85.25 90 SER A O 1
ATOM 755 N N . ASN A 1 91 ? 9.457 3.989 -15.918 1.00 80.62 91 ASN A N 1
ATOM 756 C CA . ASN A 1 91 ? 9.081 2.579 -16.080 1.00 80.62 91 ASN A CA 1
ATOM 757 C C . ASN A 1 91 ? 10.170 1.763 -16.787 1.00 80.62 91 ASN A C 1
ATOM 759 O O . ASN A 1 91 ? 10.452 0.648 -16.357 1.00 80.62 91 ASN A O 1
ATOM 763 N N . ASP A 1 92 ? 10.795 2.315 -17.826 1.00 81.12 92 ASP A N 1
ATOM 764 C CA . ASP A 1 92 ? 11.830 1.609 -18.589 1.00 81.12 92 ASP A CA 1
ATOM 765 C C . ASP A 1 92 ? 13.089 1.395 -17.736 1.00 81.12 92 ASP A C 1
ATOM 767 O O . ASP A 1 92 ? 13.667 0.307 -17.718 1.00 81.12 92 ASP A O 1
ATOM 771 N N . GLU A 1 93 ? 13.468 2.407 -16.950 1.00 78.94 93 GLU A N 1
ATOM 772 C CA . GLU A 1 93 ? 14.557 2.304 -15.974 1.00 78.94 93 GLU A CA 1
ATOM 773 C C . GLU A 1 93 ? 14.250 1.271 -14.882 1.00 78.94 93 GLU A C 1
ATOM 775 O O . GLU A 1 93 ? 15.144 0.521 -14.482 1.00 78.94 93 GLU A O 1
ATOM 780 N N . PHE A 1 94 ? 12.994 1.181 -14.431 1.00 85.31 94 PHE A N 1
ATOM 781 C CA . PHE A 1 94 ? 12.577 0.157 -13.477 1.00 85.31 94 PHE A CA 1
ATOM 782 C C . PHE A 1 94 ? 12.689 -1.254 -14.055 1.00 85.31 94 PHE A C 1
ATOM 784 O O . PHE A 1 94 ? 13.209 -2.134 -13.372 1.00 85.31 94 PHE A O 1
ATOM 791 N N . GLU A 1 95 ? 12.218 -1.488 -15.282 1.00 83.56 95 GLU A N 1
ATOM 792 C CA . GLU A 1 95 ? 12.318 -2.808 -15.920 1.00 83.56 95 GLU A CA 1
ATOM 793 C C . GLU A 1 95 ? 13.779 -3.237 -16.055 1.00 83.56 95 GLU A C 1
ATOM 795 O O . GLU A 1 95 ? 14.148 -4.339 -15.643 1.00 83.56 95 GLU A O 1
ATOM 800 N N . TYR A 1 96 ? 14.637 -2.324 -16.520 1.00 78.56 96 TYR A N 1
ATOM 801 C CA . TYR A 1 96 ? 16.070 -2.580 -16.607 1.00 78.56 96 TYR A CA 1
ATOM 802 C C . TYR A 1 96 ? 16.684 -2.902 -15.236 1.00 78.56 96 TYR A C 1
ATOM 804 O O . TYR A 1 96 ? 17.409 -3.892 -15.101 1.00 78.56 96 TYR A O 1
ATOM 812 N N . TRP A 1 97 ? 16.392 -2.099 -14.207 1.00 80.88 97 TRP A N 1
ATOM 813 C CA . TRP A 1 97 ? 16.877 -2.333 -12.843 1.00 80.88 97 TRP A CA 1
ATOM 814 C C . TRP A 1 97 ? 16.374 -3.665 -12.275 1.00 80.88 97 TRP A C 1
ATOM 816 O O . TRP A 1 97 ? 17.145 -4.418 -11.675 1.00 80.88 97 TRP A O 1
ATOM 826 N N . PHE A 1 98 ? 15.098 -3.986 -12.468 1.00 79.88 98 PHE A N 1
ATOM 827 C CA . PHE A 1 98 ? 14.504 -5.193 -11.914 1.00 79.88 98 PHE A CA 1
ATOM 828 C C . PHE A 1 98 ? 15.135 -6.448 -12.524 1.00 79.88 98 PHE A C 1
ATOM 830 O O . PHE A 1 98 ? 15.563 -7.334 -11.784 1.00 79.88 98 PHE A O 1
ATOM 837 N N . ASP A 1 99 ? 15.267 -6.495 -13.848 1.00 77.06 99 ASP A N 1
ATOM 838 C CA . ASP A 1 99 ? 15.740 -7.687 -14.551 1.00 77.06 99 ASP A CA 1
ATOM 839 C C . ASP A 1 99 ? 17.255 -7.915 -14.388 1.00 77.06 99 ASP A C 1
ATOM 841 O O . ASP A 1 99 ? 17.711 -9.058 -14.416 1.00 77.06 99 ASP A O 1
ATOM 845 N N . ASN A 1 100 ? 18.039 -6.850 -14.166 1.00 69.75 100 ASN A N 1
ATOM 846 C CA . ASN A 1 100 ? 19.506 -6.928 -14.153 1.00 69.75 100 ASN A CA 1
ATOM 847 C C . ASN A 1 100 ? 20.152 -6.718 -12.776 1.00 69.75 100 ASN A C 1
ATOM 849 O O . ASN A 1 100 ? 21.313 -7.079 -12.596 1.00 69.75 100 ASN A O 1
ATOM 853 N N . ILE A 1 101 ? 19.454 -6.100 -11.819 1.00 61.44 101 ILE A N 1
ATOM 854 C CA . ILE A 1 101 ? 20.042 -5.678 -10.534 1.00 61.44 101 ILE A CA 1
ATOM 855 C C . ILE A 1 101 ? 19.273 -6.246 -9.339 1.00 61.44 101 ILE A C 1
ATOM 857 O O . ILE A 1 101 ? 19.894 -6.643 -8.354 1.00 61.44 101 ILE A O 1
ATOM 861 N N . SER A 1 102 ? 17.941 -6.339 -9.395 1.00 61.28 102 SER A N 1
ATOM 862 C CA . SER A 1 102 ? 17.160 -6.762 -8.217 1.00 61.28 102 SER A CA 1
ATOM 863 C C . SER A 1 102 ? 17.448 -8.206 -7.766 1.00 61.28 102 SER A C 1
ATOM 865 O O . SER A 1 102 ? 17.428 -8.495 -6.570 1.00 61.28 102 SER A O 1
ATOM 867 N N . THR A 1 103 ? 17.804 -9.095 -8.700 1.00 54.53 103 THR A N 1
ATOM 868 C CA . THR A 1 103 ? 18.152 -10.509 -8.452 1.00 54.53 103 THR A CA 1
ATOM 869 C C . THR A 1 103 ? 19.546 -10.706 -7.849 1.00 54.53 103 THR A C 1
ATOM 871 O O . THR A 1 103 ? 19.827 -11.756 -7.273 1.00 54.53 103 THR A O 1
ATOM 874 N N . LEU A 1 104 ? 20.406 -9.688 -7.925 1.00 48.78 104 LEU A N 1
ATOM 875 C CA . LEU A 1 104 ? 21.771 -9.697 -7.398 1.00 48.78 104 LEU A CA 1
ATOM 876 C C . LEU A 1 104 ? 21.845 -9.348 -5.896 1.00 48.78 104 LEU A C 1
ATOM 878 O O . LEU A 1 104 ? 22.840 -9.626 -5.224 1.00 48.78 104 LEU A O 1
ATOM 882 N N . MET A 1 105 ? 20.755 -8.828 -5.315 1.00 46.66 105 MET A N 1
ATOM 883 C CA . MET A 1 105 ? 20.677 -8.393 -3.909 1.00 46.66 105 MET A CA 1
ATOM 884 C C . MET A 1 105 ? 20.711 -9.528 -2.860 1.00 46.66 105 MET A C 1
ATOM 886 O O . MET A 1 105 ? 20.527 -9.276 -1.671 1.00 46.66 105 MET A O 1
ATOM 890 N N . GLY A 1 106 ? 20.984 -10.773 -3.264 1.00 44.56 106 GLY A N 1
ATOM 891 C CA . GLY A 1 106 ? 21.188 -11.912 -2.361 1.00 44.56 106 GLY A CA 1
ATOM 892 C C . GLY A 1 106 ? 22.605 -12.039 -1.780 1.00 44.56 106 GLY A C 1
ATOM 893 O O . GLY A 1 106 ? 22.820 -12.876 -0.905 1.00 44.56 106 GLY A O 1
ATOM 894 N N . SER A 1 107 ? 23.581 -11.239 -2.235 1.00 44.75 107 SER A N 1
ATOM 895 C CA . SER A 1 107 ? 24.967 -11.309 -1.747 1.00 44.75 107 SER A CA 1
ATOM 896 C C . SER A 1 107 ? 25.463 -9.947 -1.236 1.00 44.75 107 SER A C 1
ATOM 898 O O . SER A 1 107 ? 25.544 -8.964 -1.968 1.00 44.75 107 SER A O 1
ATOM 900 N N . GLY A 1 108 ? 25.798 -9.873 0.056 1.00 41.75 108 GLY A N 1
ATOM 901 C CA . GLY A 1 108 ? 26.073 -8.624 0.787 1.00 41.75 108 GLY A CA 1
ATOM 902 C C . GLY A 1 108 ? 27.235 -7.748 0.289 1.00 41.75 108 GLY A C 1
ATOM 903 O O . GLY A 1 108 ? 27.455 -6.695 0.861 1.00 41.75 108 GLY A O 1
ATOM 904 N N . LYS A 1 109 ? 27.967 -8.133 -0.767 1.00 45.38 109 LYS A N 1
ATOM 905 C CA . LYS A 1 109 ? 29.011 -7.298 -1.397 1.00 45.38 109 LYS A CA 1
ATOM 906 C C . LYS A 1 109 ? 28.495 -6.412 -2.537 1.00 45.38 109 LYS A C 1
ATOM 908 O O . LYS A 1 109 ? 29.191 -5.485 -2.941 1.00 45.38 109 LYS A O 1
ATOM 913 N N . GLU A 1 110 ? 27.309 -6.687 -3.076 1.00 43.12 110 GLU A N 1
ATOM 914 C CA . GLU A 1 110 ? 26.729 -5.905 -4.183 1.00 43.12 110 GLU A CA 1
ATOM 915 C C . GLU A 1 110 ? 25.713 -4.857 -3.707 1.00 43.12 110 GLU A C 1
ATOM 917 O O . GLU A 1 110 ? 25.465 -3.875 -4.404 1.00 43.12 110 GLU A O 1
ATOM 922 N N . PHE A 1 111 ? 25.213 -5.003 -2.476 1.00 40.66 111 PHE A N 1
ATOM 923 C CA . PHE A 1 111 ? 24.375 -4.020 -1.786 1.00 40.66 111 PHE A CA 1
ATOM 924 C C . PHE A 1 111 ? 25.113 -2.690 -1.554 1.00 40.66 111 PHE A C 1
ATOM 926 O O . PHE A 1 111 ? 24.575 -1.623 -1.854 1.00 40.66 111 PHE A O 1
ATOM 933 N N . ASP A 1 112 ? 26.374 -2.764 -1.119 1.00 47.84 112 ASP A N 1
ATOM 934 C CA . ASP A 1 112 ? 27.233 -1.590 -0.928 1.00 47.84 112 ASP A CA 1
ATOM 935 C C . ASP A 1 112 ? 27.506 -0.885 -2.262 1.00 47.84 112 ASP A C 1
ATOM 937 O O . ASP A 1 112 ? 27.365 0.331 -2.355 1.00 47.84 112 ASP A O 1
ATOM 941 N N . LYS A 1 113 ? 27.750 -1.646 -3.339 1.00 46.53 113 LYS A N 1
ATOM 942 C CA . LYS A 1 113 ? 27.911 -1.086 -4.690 1.00 46.53 113 LYS A CA 1
ATOM 943 C C . LYS A 1 113 ? 26.646 -0.411 -5.208 1.00 46.53 113 LYS A C 1
ATOM 945 O O . LYS A 1 113 ? 26.753 0.586 -5.909 1.00 46.53 113 LYS A O 1
ATOM 950 N N . TYR A 1 114 ? 25.455 -0.933 -4.912 1.00 45.31 114 TYR A N 1
ATOM 951 C CA . TYR A 1 114 ? 24.197 -0.307 -5.326 1.00 45.31 114 TYR A CA 1
ATOM 952 C C . TYR A 1 114 ? 23.993 1.044 -4.640 1.00 45.31 114 TYR A C 1
ATOM 954 O O . TYR A 1 114 ? 23.714 2.016 -5.334 1.00 45.31 114 TYR A O 1
ATOM 962 N N . TYR A 1 115 ? 24.186 1.141 -3.320 1.00 46.59 115 TYR A N 1
ATOM 963 C CA . TYR A 1 115 ? 24.073 2.419 -2.609 1.00 46.59 115 TYR A CA 1
ATOM 964 C C . TYR A 1 115 ? 25.212 3.382 -2.943 1.00 46.59 115 TYR A C 1
ATOM 966 O O . TYR A 1 115 ? 24.940 4.569 -3.089 1.00 46.59 115 TYR A O 1
ATOM 974 N N . GLU A 1 116 ? 26.438 2.903 -3.170 1.00 50.28 116 GLU A N 1
ATOM 975 C CA . GLU A 1 116 ? 27.520 3.713 -3.748 1.00 50.28 116 GLU A CA 1
ATOM 976 C C . GLU A 1 116 ? 27.134 4.247 -5.130 1.00 50.28 116 GLU A C 1
ATOM 978 O O . GLU A 1 116 ? 27.376 5.411 -5.425 1.00 50.28 116 GLU A O 1
ATOM 983 N N . ARG A 1 117 ? 26.470 3.437 -5.964 1.00 44.12 117 ARG A N 1
ATOM 984 C CA . ARG A 1 117 ? 26.000 3.845 -7.294 1.00 44.12 117 ARG A CA 1
ATOM 985 C C . ARG A 1 117 ? 24.789 4.773 -7.227 1.00 44.12 117 ARG A C 1
ATOM 987 O O . ARG A 1 117 ? 24.661 5.632 -8.084 1.00 44.12 117 ARG A O 1
ATOM 994 N N . LEU A 1 118 ? 23.938 4.646 -6.211 1.00 43.69 118 LEU A N 1
ATOM 995 C CA . LEU A 1 118 ? 22.796 5.527 -5.950 1.00 43.69 118 LEU A CA 1
ATOM 996 C C . LEU A 1 118 ? 23.258 6.883 -5.405 1.00 43.69 118 LEU A C 1
ATOM 998 O O . LEU A 1 118 ? 22.771 7.911 -5.859 1.00 43.69 118 LEU A O 1
ATOM 1002 N N . TYR A 1 119 ? 24.247 6.892 -4.506 1.00 49.66 119 TYR A N 1
ATOM 1003 C CA . TYR A 1 119 ? 24.958 8.100 -4.084 1.00 49.66 119 TYR A CA 1
ATOM 1004 C C . TYR A 1 119 ? 25.713 8.732 -5.253 1.00 49.66 119 TYR A C 1
ATOM 1006 O O . TYR A 1 119 ? 25.628 9.942 -5.433 1.00 49.66 119 TYR A O 1
ATOM 1014 N N . PHE A 1 120 ? 26.371 7.923 -6.090 1.00 46.34 120 PHE A N 1
ATOM 1015 C CA . PHE A 1 120 ? 27.004 8.381 -7.322 1.00 46.34 120 PHE A CA 1
ATOM 1016 C C . PHE A 1 120 ? 25.961 9.023 -8.243 1.00 46.34 120 PHE A C 1
ATOM 1018 O O . PHE A 1 120 ? 26.094 10.195 -8.542 1.00 46.34 120 PHE A O 1
ATOM 1025 N N . MET A 1 121 ? 24.861 8.346 -8.575 1.00 42.38 121 MET A N 1
ATOM 1026 C CA . MET A 1 121 ? 23.739 8.864 -9.377 1.00 42.38 121 MET A CA 1
ATOM 1027 C C . MET A 1 121 ? 23.085 10.130 -8.809 1.00 42.38 121 MET A C 1
ATOM 1029 O O . MET A 1 121 ? 22.682 11.005 -9.568 1.00 42.38 121 MET A O 1
ATOM 1033 N N . GLN A 1 122 ? 22.982 10.255 -7.487 1.00 44.47 122 GLN A N 1
ATOM 1034 C CA . GLN A 1 122 ? 22.494 11.475 -6.836 1.00 44.47 122 GLN A CA 1
ATOM 1035 C C . GLN A 1 122 ? 23.537 12.607 -6.846 1.00 44.47 122 GLN A C 1
ATOM 1037 O O . GLN A 1 122 ? 23.158 13.774 -6.802 1.00 44.47 122 GLN A O 1
ATOM 1042 N N . SER A 1 123 ? 24.830 12.273 -6.921 1.00 42.97 123 SER A N 1
ATOM 1043 C CA . SER A 1 123 ? 25.949 13.215 -7.086 1.00 42.97 123 SER A CA 1
ATOM 1044 C C . SER A 1 123 ? 26.323 13.494 -8.547 1.00 42.97 123 SER A C 1
ATOM 1046 O O . SER A 1 123 ? 27.094 14.411 -8.813 1.00 42.97 123 SER A O 1
ATOM 1048 N N . ILE A 1 124 ? 25.785 12.719 -9.494 1.00 43.91 124 ILE A N 1
ATOM 1049 C CA . ILE A 1 124 ? 25.950 12.951 -10.922 1.00 43.91 124 ILE A CA 1
ATOM 1050 C C . ILE A 1 124 ? 25.152 14.209 -11.246 1.00 43.91 124 ILE A C 1
ATOM 1052 O O . ILE A 1 124 ? 23.923 14.244 -11.223 1.00 43.91 124 ILE A O 1
ATOM 1056 N N . HIS A 1 125 ? 25.880 15.268 -11.561 1.00 45.97 125 HIS A N 1
ATOM 1057 C CA . HIS A 1 125 ? 25.367 16.403 -12.297 1.00 45.97 125 HIS A CA 1
ATOM 1058 C C . HIS A 1 125 ? 25.063 15.925 -13.722 1.00 45.97 125 HIS A C 1
ATOM 1060 O O . HIS A 1 125 ? 25.895 16.040 -14.610 1.00 45.97 125 HIS A O 1
ATOM 1066 N N . TRP A 1 126 ? 23.880 15.343 -13.954 1.00 40.91 126 TRP A N 1
ATOM 1067 C CA . TRP A 1 126 ? 23.488 14.739 -15.246 1.00 40.91 126 TRP A CA 1
ATOM 1068 C C . TRP A 1 126 ? 23.549 15.712 -16.442 1.00 40.91 126 TRP A C 1
ATOM 1070 O O . TRP A 1 126 ? 23.438 15.294 -17.591 1.00 40.91 126 TRP A O 1
ATOM 1080 N N . TRP A 1 127 ? 23.730 17.012 -16.186 1.00 46.84 127 TRP A N 1
ATOM 1081 C CA . TRP A 1 127 ? 23.994 18.042 -17.192 1.00 46.84 127 TRP A CA 1
ATOM 1082 C C . TRP A 1 127 ? 25.463 18.128 -17.647 1.00 46.84 127 TRP A C 1
ATOM 1084 O O . TRP A 1 127 ? 25.746 18.855 -18.594 1.00 46.84 127 TRP A O 1
ATOM 1094 N N . GLU A 1 128 ? 26.385 17.412 -17.002 1.00 45.81 128 GLU A N 1
ATOM 1095 C CA . GLU A 1 128 ? 27.821 17.363 -17.335 1.00 45.81 128 GLU A CA 1
ATOM 1096 C C . GLU A 1 128 ? 28.218 16.059 -18.044 1.00 45.81 128 GLU A C 1
ATOM 1098 O O . GLU A 1 128 ? 29.365 15.901 -18.456 1.00 45.81 128 GLU A O 1
ATOM 1103 N N . ASP A 1 129 ? 27.279 15.123 -18.210 1.00 45.31 129 ASP A N 1
ATOM 1104 C CA . ASP A 1 129 ? 27.546 13.818 -18.809 1.00 45.31 129 ASP A CA 1
ATOM 1105 C C . ASP A 1 129 ? 27.535 13.903 -20.350 1.00 45.31 129 ASP A C 1
ATOM 1107 O O . ASP A 1 129 ? 26.558 14.350 -20.966 1.00 45.31 129 ASP A O 1
ATOM 1111 N N . GLU A 1 130 ? 28.614 13.450 -21.005 1.00 47.69 130 GLU A N 1
ATOM 1112 C CA . GLU A 1 130 ? 28.797 13.517 -22.470 1.00 47.69 130 GLU A CA 1
ATOM 1113 C C . GLU A 1 130 ? 27.661 12.831 -23.253 1.00 47.69 130 GLU A C 1
ATOM 1115 O O . GLU A 1 130 ? 27.423 13.124 -24.432 1.00 47.69 130 GLU A O 1
ATOM 1120 N N . VAL A 1 131 ? 26.949 11.907 -22.600 1.00 47.59 131 VAL A N 1
ATOM 1121 C CA . VAL A 1 131 ? 25.783 11.202 -23.142 1.00 47.59 131 VAL A CA 1
ATOM 1122 C C . VAL A 1 131 ? 24.610 12.164 -23.369 1.00 47.59 131 VAL A C 1
ATOM 1124 O O . VAL A 1 131 ? 23.958 12.089 -24.413 1.00 47.59 131 VAL A O 1
ATOM 1127 N N . PHE A 1 132 ? 24.373 13.120 -22.463 1.00 43.56 132 PHE A N 1
ATOM 1128 C CA . PHE A 1 132 ? 23.271 14.081 -22.583 1.00 43.56 132 PHE A CA 1
ATOM 1129 C C . PHE A 1 132 ? 23.564 15.164 -23.638 1.00 43.56 132 PHE A C 1
ATOM 1131 O O . PHE A 1 132 ? 22.690 15.517 -24.433 1.00 43.56 132 PHE A O 1
ATOM 1138 N N . GLU A 1 133 ? 24.819 15.614 -23.738 1.00 48.72 133 GLU A N 1
ATOM 1139 C CA . GLU A 1 133 ? 25.305 16.486 -24.822 1.00 48.72 133 GLU A CA 1
ATOM 1140 C C . GLU A 1 133 ? 25.146 15.837 -26.211 1.00 48.72 133 GLU A C 1
ATOM 1142 O O . GLU A 1 133 ? 24.734 16.497 -27.172 1.00 48.72 133 GLU A O 1
ATOM 1147 N N . LYS A 1 134 ? 25.432 14.531 -26.333 1.00 50.78 134 LYS A N 1
ATOM 1148 C CA . LYS A 1 134 ? 25.224 13.769 -27.579 1.00 50.78 134 LYS A CA 1
ATOM 1149 C C . LYS A 1 134 ? 23.743 13.641 -27.937 1.00 50.78 134 LYS A C 1
ATOM 1151 O O . LYS A 1 134 ? 23.392 13.825 -29.103 1.00 50.78 134 LYS A O 1
ATOM 1156 N N . LEU A 1 135 ? 22.875 13.402 -26.954 1.00 45.34 135 LEU A N 1
ATOM 1157 C CA . LEU A 1 135 ? 21.424 13.340 -27.161 1.00 45.34 135 LEU A CA 1
ATOM 1158 C C . LEU A 1 135 ? 20.836 14.701 -27.573 1.00 45.34 135 LEU A C 1
ATOM 1160 O O . LEU A 1 135 ? 20.031 14.758 -28.500 1.00 45.34 135 LEU A O 1
ATOM 1164 N N . GLN A 1 136 ? 21.284 15.815 -26.981 1.00 44.44 136 GLN A N 1
ATOM 1165 C CA . GLN A 1 136 ? 20.848 17.151 -27.416 1.00 44.44 136 GLN A CA 1
ATOM 1166 C C . GLN A 1 136 ? 21.288 17.496 -28.843 1.00 44.44 136 GLN A C 1
ATOM 1168 O O . GLN A 1 136 ? 20.543 18.162 -29.567 1.00 44.44 136 GLN A O 1
ATOM 1173 N N . LYS A 1 137 ? 22.487 17.070 -29.259 1.00 50.50 137 LYS A N 1
ATOM 1174 C CA . LYS A 1 137 ? 22.971 17.281 -30.633 1.00 50.50 137 LYS A CA 1
ATOM 1175 C C . LYS A 1 137 ? 22.144 16.484 -31.639 1.00 50.50 137 LYS A C 1
ATOM 1177 O O . LYS A 1 137 ? 21.745 17.067 -32.640 1.00 50.50 137 LYS A O 1
ATOM 1182 N N . LEU A 1 138 ? 21.799 15.232 -31.325 1.00 47.47 138 LEU A N 1
ATOM 1183 C CA . LEU A 1 138 ? 20.927 14.387 -32.152 1.00 47.47 138 LEU A CA 1
ATOM 1184 C C . LEU A 1 138 ? 19.535 15.005 -32.363 1.00 47.47 138 LEU A C 1
ATOM 1186 O O . LEU A 1 138 ? 19.072 15.084 -33.497 1.00 47.47 138 LEU A O 1
ATOM 1190 N N . VAL A 1 139 ? 18.919 15.538 -31.303 1.00 45.25 139 VAL A N 1
ATOM 1191 C CA . VAL A 1 139 ? 17.596 16.195 -31.369 1.00 45.25 139 VAL A CA 1
ATOM 1192 C C . VAL A 1 139 ? 17.629 17.521 -32.148 1.00 45.25 139 VAL A C 1
ATOM 1194 O O . VAL A 1 139 ? 16.617 17.938 -32.710 1.00 45.25 139 VAL A O 1
ATOM 1197 N N . LYS A 1 140 ? 18.780 18.205 -32.215 1.00 43.31 140 LYS A N 1
ATOM 1198 C CA . LYS A 1 140 ? 18.945 19.442 -33.003 1.00 43.31 140 LYS A CA 1
ATOM 1199 C C . LYS A 1 140 ? 19.247 19.202 -34.484 1.00 43.31 140 LYS A C 1
ATOM 1201 O O . LYS A 1 140 ? 19.012 20.109 -35.270 1.00 43.31 140 LYS A O 1
ATOM 1206 N N . THR A 1 141 ? 19.746 18.028 -34.867 1.00 46.41 141 THR A N 1
ATOM 1207 C CA . THR A 1 141 ? 19.986 17.656 -36.276 1.00 46.41 141 THR A CA 1
ATOM 1208 C C . THR A 1 141 ? 18.743 17.161 -37.020 1.00 46.41 141 THR A C 1
ATOM 1210 O O . THR A 1 141 ? 18.800 17.008 -38.235 1.00 46.41 141 THR A O 1
ATOM 1213 N N . GLU A 1 142 ? 17.626 16.936 -36.324 1.00 45.59 142 GLU A N 1
ATOM 1214 C CA . GLU A 1 142 ? 16.334 16.550 -36.922 1.00 45.59 142 GLU A CA 1
ATOM 1215 C C . GLU A 1 142 ? 15.348 17.732 -37.075 1.00 45.59 142 GLU A C 1
ATOM 1217 O O . GLU A 1 142 ? 14.138 17.535 -37.197 1.00 45.59 142 GLU A O 1
ATOM 1222 N N . LYS A 1 143 ? 15.851 18.973 -37.084 1.00 40.44 143 LYS A N 1
ATOM 1223 C CA . LYS A 1 143 ? 15.106 20.188 -37.457 1.00 40.44 143 LYS A CA 1
ATOM 1224 C C . LYS A 1 143 ? 15.815 20.930 -38.578 1.00 40.44 143 LYS A C 1
ATOM 1226 O O . LYS A 1 143 ? 15.086 21.496 -39.420 1.00 40.44 143 LYS A O 1
#

Secondary structure (DSSP, 8-state):
-B-S--HHHHHHHHHHHHHHS-GGGHHHHHHHHHTTPPPGGGGGG-BTTTTSS-THHHHHHHHHHHHHHHHHH-HHHHHHHHHHHTTS--HHHHHHHHHHTGGGTTSTTHHHHHHHHHHHHHH--TTS-HHHHHHHHHHHTT-

pLDDT: mean 72.65, std 19.07, range [40.44, 96.88]

Radius of gyration: 20.26 Å; Cα contacts (8 Å, |Δi|>4): 85; chains: 1; bounding box: 44×32×60 Å

Sequence (143 aa):
MIDGLNNFELSKKLMERLNETKKSEWLRIANTFNSWEFPISFYDLIPKWWGKPGMNKASEVITPIIDRVKREFGEKEMLRFHNVTTGRMSNDEFEYWFDNISTLMGSGKEFDKYYERLYFMQSIHWWEDEVFEKLQKLVKTEK